Protein AF-A0A6P4ZPI1-F1 (afdb_monomer_lite)

Secondary structure (DSSP, 8-state):
--HHHHHHHHHHHHHHHHHHHHHHHHHHHHHHS-HHHHHHHHHHHHHHHHHHHHHHHHHHHHHHH-TTHHHHHHHHHHHHHHHHHHHS--S-SSPPPS-HHHHHHHHHHHHHHHHHHHHHHHHHHHHHHHHHHHHHHHT-

Radius of gyration: 26.59 Å; chains: 1; bounding box: 43×71×68 Å

Sequence (140 aa):
MELWRVSTGLTMVGKLGVSVSYAVFPVYSSEVFPTVVRNMGIGLASMIGRAGGILAPFVALLGEYWAPLPLLTFGILIFLDGVAILALPETLGVPLPNTLEDAENLKRVRDKNSENTERILSDELQKTEITQIYDRITVL

Foldseek 3Di:
DCVVVVVVVVVVVVVVVVVVCVVVVLVVVPVQDPPVCSVVVVVVVVVVVVVVVVCVVVLVVVCVVPVCRSVVVVVVVVVVVVVVVVVPPDPPDDPDPPDCVVVVVVVVCVVVVVVVVVVVVVVVVVVVVVVVVVVVVVVD

pLDDT: mean 71.5, std 13.18, range [40.16, 93.31]

Organism: Branchiostoma belcheri (NCBI:txid7741)

Structure (mmCIF, N/CA/C/O backbone):
data_AF-A0A6P4ZPI1-F1
#
_entry.id   AF-A0A6P4ZPI1-F1
#
loop_
_atom_site.group_PDB
_atom_site.id
_atom_site.type_symbol
_atom_site.label_atom_id
_atom_site.label_alt_id
_atom_site.label_comp_id
_atom_site.label_asym_id
_atom_site.label_entity_id
_atom_site.label_seq_id
_atom_site.pdbx_PDB_ins_code
_atom_site.Cartn_x
_atom_site.Cartn_y
_atom_site.Cartn_z
_atom_site.occupancy
_atom_site.B_iso_or_equiv
_atom_site.auth_seq_id
_atom_site.auth_comp_id
_atom_site.auth_asym_id
_atom_site.auth_atom_id
_atom_site.pdbx_PDB_model_num
ATOM 1 N N . MET A 1 1 ? 5.389 14.402 -34.339 1.00 59.56 1 MET A N 1
ATOM 2 C CA . MET A 1 1 ? 5.590 15.338 -33.213 1.00 59.56 1 MET A CA 1
ATOM 3 C C . MET A 1 1 ? 4.481 15.251 -32.143 1.00 59.56 1 MET A C 1
ATOM 5 O O . MET A 1 1 ? 4.546 15.999 -31.183 1.00 59.56 1 MET A O 1
ATOM 9 N N . GLU A 1 2 ? 3.544 14.283 -32.204 1.00 72.62 2 GLU A N 1
ATOM 10 C CA . GLU A 1 2 ? 2.378 14.218 -31.286 1.00 72.62 2 GLU A CA 1
ATOM 11 C C . GLU A 1 2 ? 2.467 13.172 -30.149 1.00 72.62 2 GLU A C 1
ATOM 13 O O . GLU A 1 2 ? 1.689 13.224 -29.201 1.00 72.62 2 GLU A O 1
ATOM 18 N N . LEU A 1 3 ? 3.422 12.234 -30.187 1.00 78.88 3 LEU A N 1
ATOM 19 C CA . LEU A 1 3 ? 3.493 11.120 -29.219 1.00 78.88 3 LEU A CA 1
ATOM 20 C C . LEU A 1 3 ? 3.860 11.564 -27.789 1.00 78.88 3 LEU A C 1
ATOM 22 O O . LEU A 1 3 ? 3.372 10.997 -26.813 1.00 78.88 3 LEU A O 1
ATOM 26 N N . TRP A 1 4 ? 4.672 12.615 -27.645 1.00 86.62 4 TRP A N 1
ATOM 27 C CA . TRP A 1 4 ? 5.103 13.111 -26.333 1.00 86.62 4 TRP A CA 1
ATOM 28 C C . TRP A 1 4 ? 3.950 13.747 -25.539 1.00 86.62 4 TRP A C 1
ATOM 30 O O . TRP A 1 4 ? 3.917 13.643 -24.313 1.00 86.62 4 TRP A O 1
ATOM 40 N N . ARG A 1 5 ? 2.965 14.342 -26.229 1.00 86.31 5 ARG A N 1
ATOM 41 C CA . ARG A 1 5 ? 1.778 14.954 -25.608 1.00 86.31 5 ARG A CA 1
ATOM 42 C C . ARG A 1 5 ? 0.876 13.886 -25.005 1.00 86.31 5 ARG A C 1
ATOM 44 O O . ARG A 1 5 ? 0.439 14.029 -23.868 1.00 86.31 5 ARG A O 1
ATOM 51 N N . VAL A 1 6 ? 0.667 12.788 -25.734 1.00 87.00 6 VAL A N 1
ATOM 52 C CA . VAL A 1 6 ? -0.118 11.637 -25.263 1.00 87.00 6 VAL A CA 1
ATOM 53 C C . VAL A 1 6 ? 0.569 10.964 -24.072 1.00 87.00 6 VAL A C 1
ATOM 55 O O . VAL A 1 6 ? -0.080 10.706 -23.061 1.00 87.00 6 VAL A O 1
ATOM 58 N N . SER A 1 7 ? 1.892 10.770 -24.133 1.00 86.81 7 SER A N 1
ATOM 59 C CA . SER A 1 7 ? 2.667 10.221 -23.008 1.00 8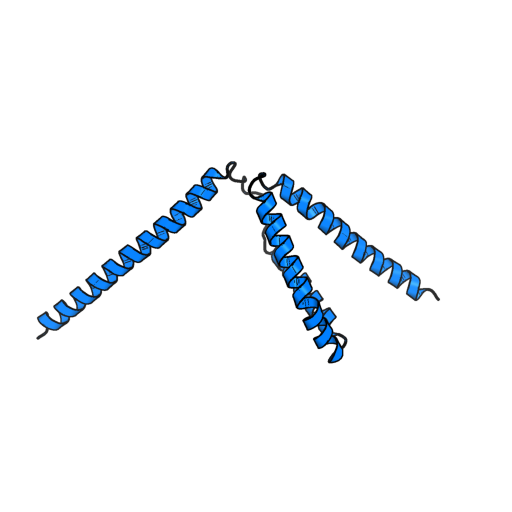6.81 7 SER A CA 1
ATOM 60 C C . SER A 1 7 ? 2.618 11.124 -21.769 1.00 86.81 7 SER A C 1
ATOM 62 O O . SER A 1 7 ? 2.470 10.647 -20.643 1.00 86.81 7 SER A O 1
ATOM 64 N N . THR A 1 8 ? 2.710 12.442 -21.953 1.00 88.50 8 THR A N 1
ATOM 65 C CA . THR A 1 8 ? 2.616 13.403 -20.842 1.00 88.50 8 THR A CA 1
ATOM 66 C C . THR A 1 8 ? 1.206 13.423 -20.247 1.00 88.50 8 THR A C 1
ATOM 68 O O . THR A 1 8 ? 1.048 13.448 -19.030 1.00 88.50 8 THR A O 1
ATOM 71 N N . GLY A 1 9 ? 0.174 13.334 -21.089 1.00 91.50 9 GLY A N 1
ATOM 72 C CA . GLY A 1 9 ? -1.212 13.220 -20.638 1.00 91.50 9 GLY A CA 1
ATOM 73 C C . GLY A 1 9 ? -1.438 11.976 -19.779 1.00 91.50 9 GLY A C 1
ATOM 74 O O . GLY A 1 9 ? -1.946 12.081 -18.664 1.00 91.50 9 GLY A O 1
ATOM 75 N N . LEU A 1 10 ? -0.986 10.811 -20.252 1.00 86.88 10 LEU A N 1
ATOM 76 C CA . LEU A 1 10 ? -1.145 9.541 -19.538 1.00 86.88 10 LEU A CA 1
ATOM 77 C C . LEU A 1 10 ? -0.425 9.541 -18.180 1.00 86.88 10 LEU A C 1
ATOM 79 O O . LEU A 1 10 ? -0.984 9.107 -17.173 1.00 86.88 10 LEU A O 1
ATOM 83 N N . THR A 1 11 ? 0.796 10.076 -18.130 1.00 89.69 11 THR A N 1
ATOM 84 C CA . THR A 1 11 ? 1.567 10.161 -16.877 1.00 89.69 11 THR A CA 1
ATOM 85 C C . THR A 1 11 ? 0.936 11.116 -15.864 1.00 89.69 11 THR A C 1
ATOM 87 O O . THR A 1 11 ? 0.929 10.818 -14.669 1.00 89.69 11 THR A O 1
ATOM 90 N N . MET A 1 12 ? 0.361 12.235 -16.314 1.00 93.12 12 MET A N 1
ATOM 91 C CA . MET A 1 12 ? -0.349 13.168 -15.435 1.00 93.12 12 MET A CA 1
ATOM 92 C C . MET A 1 12 ? -1.608 12.547 -14.838 1.00 93.12 12 MET A C 1
ATOM 94 O O . MET A 1 12 ? -1.809 12.650 -13.630 1.00 93.12 12 MET A O 1
ATOM 98 N N . VAL A 1 13 ? -2.412 11.849 -15.644 1.00 93.31 13 VAL A N 1
ATOM 99 C CA . VAL A 1 13 ? -3.616 11.158 -15.151 1.00 93.31 13 VAL A CA 1
ATOM 100 C C . VAL A 1 13 ? -3.251 10.124 -14.084 1.00 93.31 13 VAL A C 1
ATOM 102 O O . VAL A 1 13 ? -3.869 10.107 -13.020 1.00 93.31 13 VAL A O 1
ATOM 105 N N . GLY A 1 14 ? -2.198 9.331 -14.312 1.00 87.69 14 GLY A N 1
ATOM 106 C CA . GLY A 1 14 ? -1.712 8.368 -13.320 1.00 87.69 14 GLY A CA 1
ATOM 107 C C . GLY A 1 14 ? -1.283 9.031 -12.005 1.00 87.69 14 GLY A C 1
ATOM 108 O O . GLY A 1 14 ? -1.707 8.610 -10.929 1.00 87.69 14 GLY A O 1
ATOM 109 N N . LYS A 1 15 ? -0.499 10.115 -12.073 1.00 87.69 15 LYS A N 1
ATOM 110 C CA . LYS A 1 15 ? -0.060 10.855 -10.875 1.00 87.69 15 LYS A CA 1
ATOM 111 C C . LYS A 1 15 ? -1.224 11.486 -10.111 1.00 87.69 15 LYS A C 1
ATOM 113 O O . LYS A 1 15 ? -1.216 11.468 -8.882 1.00 87.69 15 LYS A O 1
ATOM 118 N N . LEU A 1 16 ? -2.210 12.036 -10.819 1.00 91.12 16 LEU A N 1
ATOM 119 C CA . LEU A 1 16 ? -3.397 12.627 -10.200 1.00 91.12 16 LEU A CA 1
ATOM 120 C C . LEU A 1 16 ? -4.232 11.569 -9.479 1.00 91.12 16 LEU A C 1
ATOM 122 O O . LEU A 1 16 ? -4.635 11.807 -8.345 1.00 91.12 16 LEU A O 1
ATOM 126 N N . GLY A 1 17 ? -4.424 10.392 -10.083 1.00 89.25 17 GLY A N 1
ATOM 127 C CA . GLY A 1 17 ? -5.130 9.280 -9.443 1.00 89.25 17 GLY A CA 1
ATOM 128 C C . GLY A 1 17 ? -4.489 8.879 -8.114 1.00 89.25 17 GLY A C 1
ATOM 129 O O . GLY A 1 17 ? -5.155 8.895 -7.082 1.00 89.25 17 GLY A O 1
ATOM 130 N N . VAL A 1 18 ? -3.174 8.634 -8.114 1.00 84.31 18 VAL A N 1
ATOM 131 C CA . VAL A 1 18 ? -2.428 8.292 -6.888 1.00 84.31 18 VAL A CA 1
ATOM 132 C C . VAL A 1 18 ? -2.526 9.410 -5.842 1.00 84.31 18 VAL A C 1
ATOM 134 O O . VAL A 1 18 ? -2.714 9.134 -4.659 1.00 84.31 18 VAL A O 1
ATOM 137 N N . SER A 1 19 ? -2.450 10.677 -6.266 1.00 88.62 19 SER A N 1
ATOM 138 C CA . SER A 1 19 ? -2.578 11.826 -5.363 1.00 88.62 19 SER A CA 1
ATOM 139 C C . SER A 1 19 ? -3.954 11.905 -4.701 1.00 88.62 19 SER A C 1
ATOM 141 O O . SER A 1 19 ? -4.035 12.197 -3.509 1.00 88.62 19 SER A O 1
ATOM 143 N N . VAL A 1 20 ? -5.029 11.666 -5.456 1.00 89.56 20 VAL A N 1
ATOM 144 C CA . VAL A 1 20 ? -6.399 11.678 -4.925 1.00 89.56 20 VAL A CA 1
ATOM 145 C C . VAL A 1 20 ? -6.592 10.520 -3.952 1.00 89.56 20 VAL A C 1
ATOM 147 O O . VAL A 1 20 ? -7.066 10.744 -2.841 1.00 89.56 20 VAL A O 1
ATOM 150 N N . SER A 1 21 ? -6.154 9.310 -4.307 1.00 84.06 21 SER A N 1
ATOM 151 C CA . SER A 1 21 ? -6.213 8.151 -3.409 1.00 84.06 21 SER A CA 1
ATOM 152 C C . SER A 1 21 ? -5.476 8.408 -2.091 1.00 84.06 21 SER A C 1
ATOM 154 O O . SER A 1 21 ? -6.027 8.148 -1.022 1.00 84.06 21 SER A O 1
ATOM 156 N N . TYR A 1 22 ? -4.272 8.990 -2.145 1.00 78.19 22 TYR A N 1
ATOM 157 C CA . TYR A 1 22 ? -3.500 9.327 -0.945 1.00 78.19 22 TYR A CA 1
ATOM 158 C C . TYR A 1 22 ? -4.164 10.416 -0.089 1.00 78.19 22 TYR A C 1
ATOM 160 O O . TYR A 1 22 ? -4.035 10.398 1.132 1.00 78.19 22 TYR A O 1
ATOM 168 N N . ALA A 1 23 ? -4.899 11.349 -0.701 1.00 83.38 23 ALA A N 1
ATOM 169 C CA . ALA A 1 23 ? -5.642 12.378 0.022 1.00 83.38 23 ALA A CA 1
ATOM 170 C C . ALA A 1 23 ? -6.923 11.833 0.683 1.00 83.38 23 ALA A C 1
ATOM 172 O O . ALA A 1 23 ? -7.255 12.239 1.796 1.00 83.38 23 ALA A O 1
ATOM 173 N N . VAL A 1 24 ? -7.629 10.907 0.025 1.00 80.50 24 VAL A N 1
ATOM 174 C CA . VAL A 1 24 ? -8.899 10.339 0.514 1.00 80.50 24 VAL A CA 1
ATOM 175 C C . VAL A 1 24 ? -8.674 9.275 1.589 1.00 80.50 24 VAL A C 1
ATOM 177 O O . VAL A 1 24 ? -9.423 9.236 2.561 1.00 80.50 24 VAL A O 1
ATOM 180 N N . PHE A 1 25 ? -7.626 8.454 1.478 1.00 75.44 25 PHE A N 1
ATOM 181 C CA . PHE A 1 25 ? -7.302 7.398 2.447 1.00 75.44 25 PHE A CA 1
ATOM 182 C C . PHE A 1 25 ? -7.317 7.853 3.926 1.00 75.44 25 PHE A C 1
ATOM 184 O O . PHE A 1 25 ? -8.020 7.237 4.730 1.00 75.44 25 PHE A O 1
ATOM 191 N N . PRO A 1 26 ? -6.613 8.929 4.334 1.00 68.69 26 PRO A N 1
ATOM 192 C CA . PRO A 1 26 ? -6.620 9.382 5.724 1.00 68.69 26 PRO A CA 1
ATOM 193 C C . PRO A 1 26 ? -7.954 10.007 6.158 1.00 68.69 26 PRO A C 1
ATOM 195 O O . PRO A 1 26 ? -8.245 10.009 7.354 1.00 68.69 26 PRO A O 1
ATOM 198 N N . VAL A 1 27 ? -8.753 10.530 5.221 1.00 76.56 27 VAL A N 1
ATOM 199 C CA . VAL A 1 27 ? -10.096 11.072 5.491 1.00 76.56 27 VAL A CA 1
ATOM 200 C C . VAL A 1 27 ? -11.066 9.925 5.746 1.00 76.56 27 VAL A C 1
ATOM 202 O O . VAL A 1 27 ? -11.679 9.879 6.809 1.00 76.56 27 VAL A O 1
ATOM 205 N N . TYR A 1 28 ? -11.084 8.931 4.859 1.00 70.62 28 TYR A N 1
ATOM 206 C CA . TYR A 1 28 ? -11.852 7.700 5.028 1.00 70.62 28 TYR A CA 1
ATOM 207 C C . TYR A 1 28 ? -11.474 6.977 6.328 1.00 70.62 28 TYR A C 1
ATOM 209 O O . TYR A 1 28 ? -12.327 6.631 7.142 1.00 70.62 28 TYR A O 1
ATOM 217 N N . SER A 1 29 ? -10.172 6.860 6.606 1.00 68.44 29 SER A N 1
ATOM 218 C CA . SER A 1 29 ? -9.689 6.320 7.876 1.00 68.44 29 SER A CA 1
ATOM 219 C C . SER A 1 29 ? -10.114 7.163 9.085 1.00 68.44 29 SER A C 1
ATOM 221 O O . SER A 1 29 ? -10.173 6.635 10.187 1.00 68.44 29 SER A O 1
ATOM 223 N N . SER A 1 30 ? -10.377 8.460 8.939 1.00 66.50 30 SER A N 1
ATOM 224 C CA . SER A 1 30 ? -10.833 9.296 10.057 1.00 66.50 30 SER A CA 1
ATOM 225 C C . SER A 1 30 ? -12.341 9.253 10.289 1.00 66.50 30 SER A C 1
ATOM 227 O O . SER A 1 30 ? -12.783 9.582 11.385 1.00 66.50 30 SER A O 1
ATOM 229 N N . GLU A 1 31 ? -13.108 8.840 9.283 1.00 67.88 31 GLU A N 1
ATOM 230 C CA . GLU A 1 31 ? -14.564 8.686 9.359 1.00 67.88 31 GLU A CA 1
ATOM 231 C C . GLU A 1 31 ? -14.956 7.306 9.890 1.00 67.88 31 GLU A C 1
ATOM 233 O O . GLU A 1 31 ? -15.930 7.172 10.626 1.00 67.88 31 GLU A O 1
ATOM 238 N N . VAL A 1 32 ? -14.163 6.286 9.554 1.00 65.00 32 VAL A N 1
ATOM 239 C CA . VAL A 1 32 ? -14.414 4.899 9.957 1.00 65.00 32 VAL A CA 1
ATOM 240 C C . VAL A 1 32 ? -13.803 4.580 11.327 1.00 65.00 32 VAL A C 1
ATOM 242 O O . VAL A 1 32 ? -14.339 3.750 12.050 1.00 65.00 32 VAL A O 1
ATOM 245 N N . PHE A 1 33 ? -12.710 5.231 11.744 1.00 56.34 33 PHE A N 1
ATOM 246 C CA . PHE A 1 33 ? -12.004 4.864 12.979 1.00 56.34 33 PHE A CA 1
ATOM 247 C C . PHE A 1 33 ? -12.097 5.938 14.086 1.00 56.34 33 PHE A C 1
ATOM 249 O O . PHE A 1 33 ? -11.798 7.107 13.828 1.00 56.34 33 PHE A O 1
ATOM 256 N N . PRO A 1 34 ? -12.417 5.574 15.351 1.00 53.94 34 PRO A N 1
ATOM 257 C CA . PRO A 1 34 ? -12.398 6.512 16.476 1.00 53.94 34 PRO A CA 1
ATOM 258 C C . PRO A 1 34 ? -10.976 7.032 16.763 1.00 53.94 34 PRO A C 1
ATOM 260 O O . PRO A 1 34 ? -9.972 6.381 16.463 1.00 53.94 34 PRO A O 1
ATOM 263 N N . THR A 1 35 ? -10.869 8.208 17.387 1.00 59.56 35 THR A N 1
ATOM 264 C CA . THR A 1 35 ? -9.632 9.004 17.570 1.00 59.56 35 THR A CA 1
ATOM 265 C C . THR A 1 35 ? -8.421 8.243 18.130 1.00 59.56 35 THR A C 1
ATOM 267 O O . THR A 1 35 ? -7.287 8.635 17.864 1.00 59.56 35 THR A O 1
ATOM 270 N N . VAL A 1 36 ? -8.631 7.144 18.860 1.00 53.84 36 VAL A N 1
ATOM 271 C CA . VAL A 1 36 ? -7.572 6.355 19.514 1.00 53.84 36 VAL A CA 1
ATOM 272 C C . VAL A 1 36 ? -6.814 5.441 18.538 1.00 53.84 36 VAL A C 1
ATOM 274 O O . VAL A 1 36 ? -5.601 5.280 18.657 1.00 53.84 36 VAL A O 1
ATOM 277 N N . VAL A 1 37 ? -7.487 4.886 17.527 1.00 57.78 37 VAL A N 1
ATOM 278 C CA . VAL A 1 37 ? -6.868 3.990 16.524 1.00 57.78 37 VAL A CA 1
ATOM 279 C C . VAL A 1 37 ? -6.372 4.740 15.284 1.00 57.78 37 VAL A C 1
ATOM 281 O O . VAL A 1 37 ? -5.477 4.253 14.592 1.00 57.78 37 VAL A O 1
ATOM 284 N N . ARG A 1 38 ? -6.853 5.970 15.049 1.00 65.38 38 ARG A N 1
ATOM 285 C CA . ARG A 1 38 ? -6.403 6.838 13.945 1.00 65.38 38 ARG A CA 1
ATOM 286 C C . ARG A 1 38 ? -4.892 7.094 13.971 1.00 65.38 38 ARG A C 1
ATOM 288 O O . ARG A 1 38 ? -4.220 6.941 12.953 1.00 65.38 38 ARG A O 1
ATOM 295 N N . ASN A 1 39 ? -4.344 7.450 15.135 1.00 65.44 39 ASN A N 1
ATOM 296 C CA . ASN A 1 39 ? -2.911 7.731 15.275 1.00 65.44 39 ASN A CA 1
ATOM 297 C C . ASN A 1 39 ? -2.052 6.477 15.056 1.00 65.44 39 ASN A C 1
ATOM 299 O O . ASN A 1 39 ? -0.960 6.568 14.497 1.00 65.44 39 ASN A O 1
ATOM 303 N N . MET A 1 40 ? -2.558 5.303 15.445 1.00 69.94 40 MET A N 1
ATOM 304 C CA . MET A 1 40 ? -1.874 4.029 15.231 1.00 69.94 40 MET A CA 1
ATOM 305 C C . MET A 1 40 ? -1.890 3.620 13.751 1.00 69.94 40 MET A C 1
ATOM 307 O O . MET A 1 40 ? -0.853 3.219 13.229 1.00 69.94 40 MET A O 1
ATOM 311 N N . GLY A 1 41 ? -3.018 3.797 13.052 1.00 68.44 41 GLY A N 1
ATOM 312 C CA . GLY A 1 41 ? -3.128 3.537 11.612 1.00 68.44 41 GLY A CA 1
ATOM 313 C C . GLY A 1 41 ? -2.204 4.427 10.773 1.00 68.44 41 GLY A C 1
ATOM 314 O O . GLY A 1 41 ? -1.451 3.929 9.937 1.00 68.44 41 GLY A O 1
ATOM 315 N N . ILE A 1 42 ? -2.175 5.735 11.055 1.00 72.50 42 ILE A N 1
ATOM 316 C CA . ILE A 1 42 ? -1.261 6.680 10.385 1.00 72.50 42 ILE A CA 1
ATOM 317 C C . ILE A 1 42 ? 0.208 6.371 10.732 1.00 72.50 42 ILE A C 1
ATOM 319 O O . ILE A 1 42 ? 1.086 6.456 9.866 1.00 72.50 42 ILE A O 1
ATOM 323 N N . GLY A 1 43 ? 0.489 5.975 11.977 1.00 73.88 43 GLY A N 1
ATOM 324 C CA . GLY A 1 43 ? 1.823 5.553 12.408 1.00 73.88 43 GLY A CA 1
ATOM 325 C C . GLY A 1 43 ? 2.315 4.305 11.670 1.00 73.88 43 GLY A C 1
ATOM 326 O O . GLY A 1 43 ? 3.441 4.290 11.171 1.00 73.88 43 GLY A O 1
ATOM 327 N N . LEU A 1 44 ? 1.459 3.291 11.525 1.00 71.56 44 LEU A N 1
ATOM 328 C CA . LEU A 1 44 ? 1.774 2.066 10.789 1.00 71.56 44 LEU A CA 1
ATOM 329 C C . LEU A 1 44 ? 1.989 2.344 9.296 1.00 71.56 44 LEU A C 1
ATOM 331 O O . LEU A 1 44 ? 2.995 1.910 8.737 1.00 71.56 44 LEU A O 1
ATOM 335 N N . ALA A 1 45 ? 1.112 3.135 8.671 1.00 72.19 45 ALA A N 1
ATOM 336 C CA . ALA A 1 45 ? 1.278 3.567 7.283 1.00 72.19 45 ALA A CA 1
ATOM 337 C C . ALA A 1 45 ? 2.617 4.296 7.072 1.00 72.19 45 ALA A C 1
ATOM 339 O O . ALA A 1 45 ? 3.317 4.059 6.088 1.00 72.19 45 ALA A O 1
ATOM 340 N N . SER A 1 46 ? 3.029 5.121 8.039 1.00 77.38 46 SER A N 1
ATOM 341 C CA . SER A 1 46 ? 4.324 5.809 8.004 1.00 77.38 46 SER A CA 1
ATOM 342 C C . SER A 1 46 ? 5.508 4.844 8.107 1.00 77.38 46 SER A C 1
ATOM 344 O O . SER A 1 46 ? 6.511 5.027 7.416 1.00 77.38 46 SER A O 1
ATOM 346 N N . MET A 1 47 ? 5.418 3.807 8.946 1.00 79.38 47 MET A N 1
ATOM 347 C CA . MET A 1 47 ? 6.460 2.778 9.039 1.00 79.38 47 MET A CA 1
ATOM 348 C C . MET A 1 47 ? 6.569 1.962 7.749 1.00 79.38 47 MET A C 1
ATOM 350 O O . MET A 1 47 ? 7.681 1.727 7.277 1.00 79.38 47 MET A O 1
ATOM 354 N N . ILE A 1 48 ? 5.437 1.608 7.137 1.00 78.75 48 ILE A N 1
ATOM 355 C CA . ILE A 1 48 ? 5.397 0.914 5.843 1.00 78.75 48 ILE A CA 1
ATOM 356 C C . ILE A 1 48 ? 5.986 1.804 4.741 1.00 78.75 48 ILE A C 1
ATOM 358 O O . ILE A 1 48 ? 6.821 1.345 3.965 1.00 78.75 48 ILE A O 1
ATOM 362 N N . GLY A 1 49 ? 5.646 3.097 4.714 1.00 78.00 49 GLY A N 1
ATOM 363 C CA . GLY A 1 49 ? 6.236 4.057 3.776 1.00 78.00 49 GLY A CA 1
ATOM 364 C C . GLY A 1 49 ? 7.757 4.176 3.925 1.00 78.00 49 GLY A C 1
ATOM 365 O O . GLY A 1 49 ? 8.481 4.204 2.930 1.00 78.00 49 GLY A O 1
ATOM 366 N N . ARG A 1 50 ? 8.270 4.164 5.164 1.00 80.44 50 ARG A N 1
ATOM 367 C CA . ARG A 1 50 ? 9.719 4.128 5.433 1.00 80.44 50 ARG A CA 1
ATOM 368 C C . ARG A 1 50 ? 10.359 2.822 4.973 1.00 80.44 50 ARG A C 1
ATOM 370 O O . ARG A 1 50 ? 11.425 2.870 4.368 1.00 80.44 50 ARG A O 1
ATOM 377 N N . ALA A 1 51 ? 9.715 1.681 5.212 1.00 77.94 51 ALA A N 1
ATOM 378 C CA . ALA A 1 51 ? 10.184 0.392 4.710 1.00 77.94 51 ALA A CA 1
ATOM 379 C C . ALA A 1 51 ? 10.245 0.382 3.172 1.00 77.94 51 ALA A C 1
ATOM 381 O O . ALA A 1 51 ? 11.250 -0.039 2.605 1.00 77.94 51 ALA A O 1
ATOM 382 N N . GLY A 1 52 ? 9.238 0.946 2.498 1.00 82.44 52 GLY A N 1
ATOM 383 C CA . GLY A 1 52 ? 9.245 1.140 1.046 1.00 82.44 52 GLY A CA 1
ATOM 384 C C . GLY A 1 52 ? 10.406 2.017 0.567 1.00 82.44 52 GLY A C 1
ATOM 385 O O . GLY A 1 52 ? 11.082 1.672 -0.399 1.00 82.44 52 GLY A O 1
ATOM 386 N N . GLY A 1 53 ? 10.705 3.106 1.283 1.00 84.19 53 GLY A N 1
ATOM 387 C CA . GLY A 1 53 ? 11.868 3.954 1.004 1.00 84.19 53 GLY A CA 1
ATOM 388 C C . GLY A 1 53 ? 13.213 3.236 1.179 1.00 84.19 53 GLY A C 1
ATOM 389 O O . GLY A 1 53 ? 14.120 3.450 0.380 1.00 84.19 53 GLY A O 1
ATOM 390 N N . ILE A 1 54 ? 13.336 2.351 2.175 1.00 86.81 54 ILE A N 1
ATOM 391 C CA . ILE A 1 54 ? 14.533 1.513 2.377 1.00 86.81 54 ILE A CA 1
ATOM 392 C C . ILE A 1 54 ? 14.668 0.476 1.257 1.00 86.81 54 ILE A C 1
ATOM 394 O O . ILE A 1 54 ? 15.781 0.213 0.813 1.00 86.81 54 ILE A O 1
ATOM 398 N N . LEU A 1 55 ? 13.555 -0.087 0.777 1.00 81.94 55 LEU A N 1
ATOM 399 C CA . LEU A 1 55 ? 13.531 -1.055 -0.324 1.00 81.94 55 LEU A CA 1
ATOM 400 C C . LEU A 1 55 ? 13.787 -0.412 -1.699 1.00 81.94 55 LEU A C 1
ATOM 402 O O . LEU A 1 55 ? 14.266 -1.091 -2.606 1.00 81.94 55 LEU A O 1
ATOM 406 N N . ALA A 1 56 ? 13.529 0.888 -1.863 1.00 82.56 56 ALA A N 1
ATOM 407 C CA . ALA A 1 56 ? 13.708 1.609 -3.125 1.00 82.56 56 ALA A CA 1
ATOM 408 C C . ALA A 1 56 ? 15.112 1.462 -3.763 1.00 82.56 56 ALA A C 1
ATOM 410 O O . ALA A 1 56 ? 15.173 1.096 -4.939 1.00 82.56 56 ALA A O 1
ATOM 411 N N . PRO A 1 57 ? 16.241 1.682 -3.053 1.00 82.81 57 PRO A N 1
ATOM 412 C CA . PRO A 1 57 ? 17.573 1.485 -3.629 1.00 82.81 57 PRO A CA 1
ATOM 413 C C . PRO A 1 57 ? 17.871 0.022 -3.983 1.00 82.81 57 PRO A C 1
ATOM 415 O O . PRO A 1 57 ? 18.579 -0.221 -4.955 1.00 82.81 57 PRO A O 1
ATOM 418 N N . PHE A 1 58 ? 17.305 -0.956 -3.263 1.00 81.69 58 PHE A N 1
ATOM 419 C CA . PHE A 1 58 ? 17.468 -2.376 -3.606 1.00 81.69 58 PHE A CA 1
ATOM 420 C C . PHE A 1 58 ? 16.789 -2.706 -4.936 1.00 81.69 58 PHE A C 1
ATOM 422 O O . PHE A 1 58 ? 17.378 -3.369 -5.787 1.00 81.69 58 PHE A O 1
ATOM 429 N N . VAL A 1 59 ? 15.573 -2.201 -5.146 1.00 81.38 59 VAL A N 1
ATOM 430 C CA . VAL A 1 59 ? 14.847 -2.387 -6.409 1.00 81.38 59 VAL A CA 1
ATOM 431 C C . VAL A 1 59 ? 15.540 -1.642 -7.557 1.00 81.38 59 VAL A C 1
ATOM 433 O O . VAL A 1 59 ? 15.630 -2.170 -8.663 1.00 81.38 59 VAL A O 1
ATOM 436 N N . ALA A 1 60 ? 16.082 -0.447 -7.300 1.00 81.38 60 ALA A N 1
ATOM 437 C CA . ALA A 1 60 ? 16.850 0.310 -8.289 1.00 81.38 60 ALA A CA 1
ATOM 438 C C . ALA A 1 60 ? 18.135 -0.422 -8.716 1.00 81.38 60 ALA A C 1
ATOM 440 O O . ALA A 1 60 ? 18.427 -0.483 -9.909 1.00 81.38 60 ALA A O 1
ATOM 441 N N . LEU A 1 61 ? 18.848 -1.043 -7.770 1.00 81.19 61 LEU A N 1
ATOM 442 C CA . LEU A 1 61 ? 20.049 -1.838 -8.043 1.00 81.19 61 LEU A CA 1
ATOM 443 C C . LEU A 1 61 ? 19.741 -3.072 -8.909 1.00 81.19 61 LEU A C 1
ATOM 445 O O . LEU A 1 61 ? 20.505 -3.413 -9.807 1.00 81.19 61 LEU A O 1
ATOM 449 N N . LEU A 1 62 ? 18.585 -3.713 -8.704 1.00 75.06 62 LEU A N 1
ATOM 450 C CA . LEU A 1 62 ? 18.112 -4.803 -9.571 1.00 75.06 62 LEU A CA 1
ATOM 451 C C . LEU A 1 62 ? 17.808 -4.328 -11.006 1.00 75.06 62 LEU A C 1
ATOM 453 O O . LEU A 1 62 ? 17.917 -5.109 -11.954 1.00 75.06 62 LEU A O 1
ATOM 457 N N . GLY A 1 63 ? 17.454 -3.051 -11.175 1.00 78.50 63 GLY A N 1
ATOM 458 C CA . GLY A 1 63 ? 17.200 -2.425 -12.473 1.00 78.50 63 GLY A CA 1
ATOM 459 C C . GLY A 1 63 ? 18.443 -2.199 -13.330 1.00 78.50 63 GLY A C 1
ATOM 460 O O . GLY A 1 63 ? 18.325 -2.196 -14.554 1.00 78.50 63 GLY A O 1
ATOM 461 N N . GLU A 1 64 ? 19.625 -2.063 -12.720 1.00 78.56 64 GLU A N 1
ATOM 462 C CA . GLU A 1 64 ? 20.893 -1.971 -13.464 1.00 78.56 64 GLU A CA 1
ATOM 463 C C . GLU A 1 64 ? 21.239 -3.280 -14.179 1.00 78.56 64 GLU A C 1
ATOM 465 O O . GLU A 1 64 ? 21.869 -3.256 -15.235 1.00 78.56 64 GLU A O 1
ATOM 470 N N . TYR A 1 65 ? 20.798 -4.421 -13.641 1.00 75.69 65 TYR A N 1
ATOM 471 C CA . TYR A 1 65 ? 20.989 -5.712 -14.294 1.00 75.69 65 TYR A CA 1
ATOM 472 C C . TYR A 1 65 ? 19.972 -5.914 -15.427 1.00 75.69 65 TYR A C 1
ATOM 474 O O . TYR A 1 65 ? 20.348 -6.296 -16.535 1.00 75.69 65 TYR A O 1
ATOM 482 N N . TRP A 1 66 ? 18.688 -5.634 -15.166 1.00 75.25 66 TRP A N 1
ATOM 483 C CA . TRP A 1 66 ? 17.585 -5.794 -16.121 1.00 75.25 66 TRP A CA 1
ATOM 484 C C . TRP A 1 66 ? 16.595 -4.620 -16.036 1.00 75.25 66 TRP A C 1
ATOM 486 O O . TRP A 1 66 ? 15.828 -4.494 -15.081 1.00 75.25 66 TRP A O 1
ATOM 496 N N . ALA A 1 67 ? 16.522 -3.816 -17.101 1.00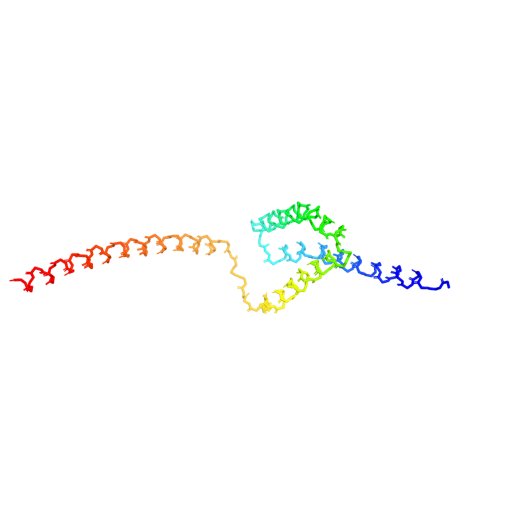 75.06 67 ALA A N 1
ATOM 497 C CA . ALA A 1 67 ? 15.672 -2.623 -17.179 1.00 75.06 67 ALA A CA 1
ATOM 498 C C . ALA A 1 67 ? 14.163 -2.820 -16.861 1.00 75.06 67 ALA A C 1
ATOM 500 O O . ALA A 1 67 ? 13.583 -1.927 -16.242 1.00 75.06 67 ALA A O 1
ATOM 501 N N . PRO A 1 68 ? 13.484 -3.931 -17.234 1.00 78.81 68 PRO A N 1
ATOM 502 C CA . PRO A 1 68 ? 12.051 -4.092 -16.945 1.00 78.81 68 PRO A CA 1
ATOM 503 C C . PRO A 1 68 ? 11.749 -4.641 -15.539 1.00 78.81 68 PRO A C 1
ATOM 505 O O . PRO A 1 68 ? 10.589 -4.667 -15.125 1.00 78.81 68 PRO A O 1
ATOM 508 N N . LEU A 1 69 ? 12.763 -5.091 -14.800 1.00 81.00 69 LEU A N 1
ATOM 509 C CA . LEU A 1 69 ? 12.605 -5.808 -13.531 1.00 81.00 69 LEU A CA 1
ATOM 510 C C . LEU A 1 69 ? 11.998 -4.934 -12.411 1.00 81.00 69 LEU A C 1
ATOM 512 O O . LEU A 1 69 ? 11.043 -5.381 -11.770 1.00 81.00 69 LEU A O 1
ATOM 516 N N . PRO A 1 70 ? 12.427 -3.667 -12.225 1.00 83.38 70 PRO A N 1
ATOM 517 C CA . PRO A 1 70 ? 11.811 -2.757 -11.259 1.00 83.38 70 PRO A CA 1
ATOM 518 C C . PRO A 1 70 ? 10.329 -2.519 -11.547 1.00 83.38 70 PRO A C 1
ATOM 520 O O . PRO A 1 70 ? 9.496 -2.575 -10.644 1.00 83.38 70 PRO A O 1
ATOM 523 N N . LEU A 1 71 ? 9.980 -2.312 -12.820 1.00 83.00 71 LEU A N 1
ATOM 524 C CA . LEU A 1 71 ? 8.604 -2.039 -13.229 1.00 83.00 71 LEU A CA 1
ATOM 525 C C . LEU A 1 71 ? 7.688 -3.226 -12.915 1.00 83.00 71 LEU A C 1
ATOM 527 O O . LEU A 1 71 ? 6.578 -3.040 -12.420 1.00 83.00 71 LEU A O 1
ATOM 531 N N . LEU A 1 72 ? 8.179 -4.444 -13.147 1.00 86.12 72 LEU A N 1
ATOM 532 C CA . LEU A 1 72 ? 7.449 -5.669 -12.850 1.00 86.12 72 LEU A CA 1
ATOM 533 C C . LEU A 1 72 ? 7.269 -5.869 -11.337 1.00 86.12 72 LEU A C 1
ATOM 535 O O . LEU A 1 72 ? 6.183 -6.246 -10.905 1.00 86.12 72 LEU A O 1
ATOM 539 N N . THR A 1 73 ? 8.279 -5.546 -10.519 1.00 84.50 73 THR A N 1
ATOM 540 C CA . THR A 1 73 ? 8.156 -5.646 -9.052 1.00 84.50 73 THR A CA 1
ATOM 541 C C . THR A 1 73 ? 7.105 -4.699 -8.478 1.00 84.50 73 THR A C 1
ATOM 543 O O . THR A 1 73 ? 6.254 -5.140 -7.707 1.00 84.50 73 THR A O 1
ATOM 546 N N . PHE A 1 74 ? 7.096 -3.429 -8.898 1.00 83.00 74 PHE A N 1
ATOM 547 C CA . PHE A 1 74 ? 6.075 -2.473 -8.465 1.00 83.00 74 PHE A CA 1
ATOM 548 C C . PHE A 1 74 ? 4.696 -2.826 -9.026 1.00 83.00 74 PHE A C 1
ATOM 550 O O . PHE A 1 74 ? 3.702 -2.713 -8.314 1.00 83.00 74 PHE A O 1
ATOM 557 N N . GLY A 1 75 ? 4.633 -3.308 -10.271 1.00 86.19 75 GLY A N 1
ATOM 558 C CA . GLY A 1 75 ? 3.392 -3.765 -10.891 1.00 86.19 75 GLY A CA 1
ATOM 559 C C . GLY A 1 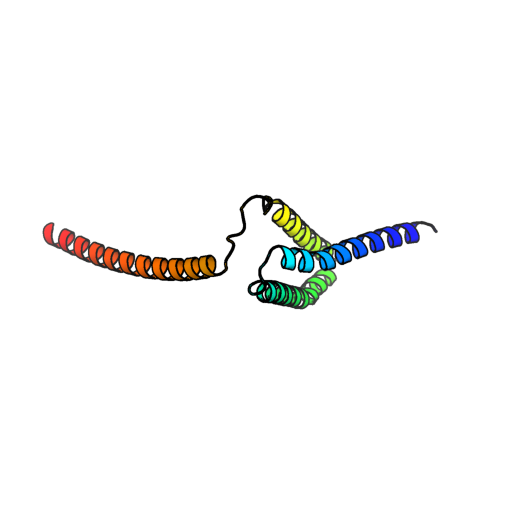75 ? 2.750 -4.932 -10.141 1.00 86.19 75 GLY A C 1
ATOM 560 O O . GLY A 1 75 ? 1.559 -4.876 -9.851 1.00 86.19 75 GLY A O 1
ATOM 561 N N . ILE A 1 76 ? 3.529 -5.953 -9.766 1.00 88.94 76 ILE A N 1
ATOM 562 C CA . ILE A 1 76 ? 3.028 -7.089 -8.977 1.00 88.94 76 ILE A CA 1
ATOM 563 C C . ILE A 1 76 ? 2.611 -6.636 -7.577 1.00 88.94 76 ILE A C 1
ATOM 565 O O . ILE A 1 76 ? 1.572 -7.075 -7.099 1.00 88.94 76 ILE A O 1
ATOM 569 N N . LEU A 1 77 ? 3.371 -5.742 -6.933 1.00 84.94 77 LEU A N 1
ATOM 570 C CA . LEU A 1 77 ? 3.008 -5.209 -5.616 1.00 84.94 77 LEU A CA 1
ATOM 571 C C . LEU A 1 77 ? 1.654 -4.492 -5.643 1.00 84.94 77 LEU A C 1
ATOM 573 O O . LEU A 1 77 ? 0.809 -4.763 -4.799 1.00 84.94 77 LEU A O 1
ATOM 577 N N . ILE A 1 78 ? 1.436 -3.619 -6.631 1.00 85.19 78 ILE A N 1
ATOM 578 C CA . ILE A 1 78 ? 0.173 -2.882 -6.791 1.00 85.19 78 ILE A CA 1
ATOM 579 C C . ILE A 1 78 ? -0.958 -3.825 -7.205 1.00 85.19 78 ILE A C 1
ATOM 581 O O . ILE A 1 78 ? -2.095 -3.654 -6.781 1.00 85.19 78 ILE A O 1
ATOM 585 N N . PHE A 1 79 ? -0.665 -4.839 -8.019 1.00 87.81 79 PHE A N 1
ATOM 586 C CA . PHE A 1 79 ? -1.656 -5.843 -8.382 1.00 87.81 79 PHE A CA 1
ATOM 587 C C . PHE A 1 79 ? -2.092 -6.663 -7.164 1.00 87.81 79 PHE A C 1
ATOM 589 O O . PHE A 1 79 ? -3.285 -6.849 -6.958 1.00 87.81 79 PHE A O 1
ATOM 596 N N . LEU A 1 80 ? -1.147 -7.105 -6.329 1.00 85.69 80 LEU A N 1
ATOM 597 C CA . LEU A 1 80 ? -1.443 -7.790 -5.072 1.00 85.69 80 LEU A CA 1
ATOM 598 C C . LEU A 1 80 ? -2.190 -6.885 -4.095 1.00 85.69 80 LEU A C 1
ATOM 600 O O . LEU A 1 80 ? -3.109 -7.368 -3.451 1.00 85.69 80 LEU A O 1
ATOM 604 N N . ASP A 1 81 ? -1.842 -5.602 -4.012 1.00 82.69 81 ASP A N 1
ATOM 605 C CA . ASP A 1 81 ? -2.566 -4.609 -3.211 1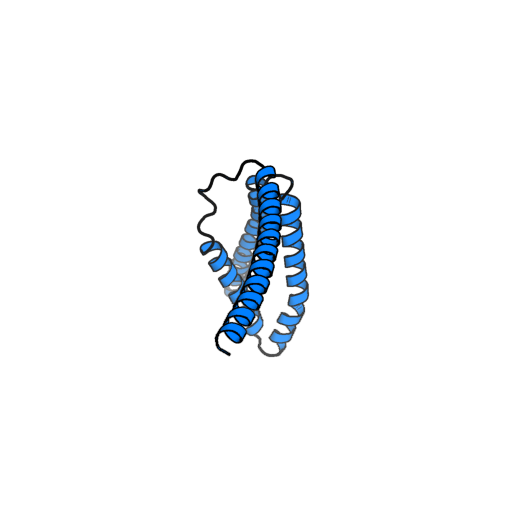.00 82.69 81 ASP A CA 1
ATOM 606 C C . ASP A 1 81 ? -4.012 -4.447 -3.697 1.00 82.69 81 ASP A C 1
ATOM 608 O O . ASP A 1 81 ? -4.944 -4.618 -2.922 1.00 82.69 81 ASP A O 1
ATOM 612 N N . GLY A 1 82 ? -4.228 -4.250 -4.999 1.00 83.25 82 GLY A N 1
ATOM 613 C CA . GLY A 1 82 ? -5.566 -4.166 -5.586 1.00 83.25 82 GLY A CA 1
ATOM 614 C C . GLY A 1 82 ? -6.378 -5.453 -5.416 1.00 83.25 82 GLY A C 1
ATOM 615 O O . GLY A 1 82 ? -7.564 -5.396 -5.098 1.00 83.25 82 GLY A O 1
ATOM 616 N N . VAL A 1 83 ? -5.744 -6.620 -5.569 1.00 85.19 83 VAL A N 1
ATOM 617 C CA . VAL A 1 83 ? -6.375 -7.921 -5.302 1.00 85.19 83 VAL A CA 1
ATOM 618 C C . VAL A 1 83 ? -6.658 -8.090 -3.815 1.00 85.19 83 VAL A C 1
ATOM 620 O O . VAL A 1 83 ? -7.706 -8.618 -3.485 1.00 85.19 83 VAL A O 1
ATOM 623 N N . ALA A 1 84 ? -5.787 -7.631 -2.919 1.00 75.56 84 ALA A N 1
ATOM 624 C CA . ALA A 1 84 ? -6.008 -7.673 -1.477 1.00 75.56 84 ALA A CA 1
ATOM 625 C C . ALA A 1 84 ? -7.133 -6.724 -1.050 1.00 75.56 84 ALA A C 1
ATOM 627 O O . ALA A 1 84 ? -7.935 -7.096 -0.205 1.00 75.56 84 ALA A O 1
ATOM 628 N N . ILE A 1 85 ? -7.241 -5.545 -1.667 1.00 74.19 85 ILE A N 1
ATOM 629 C CA . ILE A 1 85 ? -8.359 -4.611 -1.489 1.00 74.19 85 ILE A CA 1
ATOM 630 C C . ILE A 1 85 ? -9.661 -5.241 -1.992 1.00 74.19 85 ILE A C 1
ATOM 632 O O . ILE A 1 85 ? -10.688 -5.103 -1.342 1.00 74.19 85 ILE A O 1
ATOM 636 N N . LEU A 1 86 ? -9.621 -5.967 -3.113 1.00 73.19 86 LEU A N 1
ATOM 637 C CA . LEU A 1 86 ? -10.783 -6.682 -3.647 1.00 73.19 86 LEU A CA 1
ATOM 638 C C . LEU A 1 86 ? -11.129 -7.943 -2.831 1.00 73.19 86 LEU A C 1
ATOM 640 O O . LEU A 1 86 ? -12.293 -8.324 -2.732 1.00 73.19 86 LEU A O 1
ATOM 644 N N . ALA A 1 87 ? -10.115 -8.596 -2.260 1.00 68.19 87 ALA A N 1
ATOM 645 C CA . ALA A 1 87 ? -10.218 -9.765 -1.389 1.00 68.19 87 ALA A CA 1
ATOM 646 C C . ALA A 1 87 ? -10.494 -9.395 0.074 1.00 68.19 87 ALA A C 1
ATOM 648 O O . ALA A 1 87 ? -10.766 -10.288 0.873 1.00 68.19 87 ALA A O 1
ATOM 649 N N . LEU A 1 88 ? -10.449 -8.108 0.422 1.00 58.22 88 LEU A N 1
ATOM 650 C CA . LEU A 1 88 ? -11.210 -7.539 1.520 1.00 58.22 88 LEU A CA 1
ATOM 651 C C . LEU A 1 88 ? -12.647 -7.405 0.990 1.00 58.22 88 LEU A C 1
ATOM 653 O O . LEU A 1 88 ? -12.961 -6.398 0.355 1.00 58.22 88 LEU A O 1
ATOM 657 N N . PRO A 1 89 ? -13.528 -8.414 1.181 1.00 49.12 89 PRO A N 1
ATOM 658 C CA . PRO A 1 89 ? -14.943 -8.226 0.909 1.00 49.12 89 PRO A CA 1
ATOM 659 C C . PRO A 1 89 ? -15.369 -6.994 1.688 1.00 49.12 89 PRO A C 1
ATOM 661 O O . PRO A 1 89 ? -14.972 -6.841 2.846 1.00 49.12 89 PRO A O 1
ATOM 664 N N . GLU A 1 90 ? -16.091 -6.110 1.004 1.00 50.50 90 GLU A N 1
ATOM 665 C CA . GLU A 1 90 ? -16.431 -4.787 1.495 1.00 50.50 90 GLU A CA 1
ATOM 666 C C . GLU A 1 90 ? -16.632 -4.771 3.013 1.00 50.50 90 GLU A C 1
ATOM 668 O O . GLU A 1 90 ? -17.524 -5.424 3.559 1.00 50.50 90 GLU A O 1
ATOM 673 N N . THR A 1 91 ? -15.814 -3.975 3.702 1.00 54.09 91 THR A N 1
ATOM 674 C CA . THR A 1 91 ? -16.022 -3.522 5.085 1.00 54.09 91 THR A CA 1
ATOM 675 C C . THR A 1 91 ? -17.261 -2.617 5.190 1.00 54.09 91 THR A C 1
ATOM 677 O O . THR A 1 91 ? -17.250 -1.596 5.872 1.00 54.09 91 THR A O 1
ATOM 680 N N . LEU A 1 92 ? -18.334 -2.962 4.481 1.00 47.97 92 LEU A N 1
ATOM 681 C CA . LEU A 1 92 ? -19.564 -2.208 4.318 1.00 47.97 92 LEU A CA 1
ATOM 682 C C . LEU A 1 92 ? -20.720 -3.158 4.644 1.00 47.97 92 LEU A C 1
ATOM 684 O O . LEU A 1 92 ? -21.367 -3.734 3.776 1.00 47.97 92 LEU A O 1
ATOM 688 N N . GLY A 1 93 ? -20.933 -3.388 5.942 1.00 46.84 93 GLY A N 1
ATOM 689 C CA . GLY A 1 93 ? -22.063 -4.209 6.386 1.00 46.84 93 GLY A CA 1
ATOM 690 C C . GLY A 1 93 ? -22.005 -4.760 7.805 1.00 46.84 93 GLY A C 1
ATOM 691 O O . GLY A 1 93 ? -23.035 -5.204 8.305 1.00 46.84 93 GLY A O 1
ATOM 692 N N . VAL A 1 94 ? -20.859 -4.713 8.490 1.00 41.91 94 VAL A N 1
ATOM 693 C CA . VAL A 1 94 ? -20.813 -5.044 9.922 1.00 41.91 94 VAL A CA 1
ATOM 694 C C . VAL A 1 94 ? -20.864 -3.732 10.706 1.00 41.91 94 VAL A C 1
ATOM 696 O O . VAL A 1 94 ? -19.993 -2.889 10.483 1.00 41.91 94 VAL A O 1
ATOM 699 N N . PRO A 1 95 ? -21.865 -3.509 11.584 1.00 40.28 95 PRO A N 1
ATOM 700 C CA . PRO A 1 95 ? -21.867 -2.341 12.455 1.00 40.28 95 PRO A CA 1
ATOM 701 C C . PRO A 1 95 ? -20.550 -2.333 13.226 1.00 40.28 95 PRO A C 1
ATOM 703 O O . PRO A 1 95 ? -20.215 -3.310 13.899 1.00 40.28 95 PRO A O 1
ATOM 706 N N . LEU A 1 96 ? -19.785 -1.251 13.078 1.00 44.19 96 LEU A N 1
ATOM 707 C CA . LEU A 1 96 ? -18.579 -1.054 13.861 1.00 44.19 96 LEU A CA 1
ATOM 708 C C . LEU A 1 96 ? -18.963 -1.179 15.343 1.00 44.19 96 LEU A C 1
ATOM 710 O O . LEU A 1 96 ? -19.895 -0.492 15.774 1.00 44.19 96 LEU A O 1
ATOM 714 N N . PRO A 1 97 ? -18.293 -2.045 16.125 1.00 40.16 97 PRO A N 1
ATOM 715 C CA . PRO A 1 97 ? -18.441 -2.052 17.572 1.00 40.16 97 PRO A CA 1
ATOM 716 C C . PRO A 1 97 ? -18.221 -0.620 18.064 1.00 40.16 97 PRO A C 1
ATOM 718 O O . PRO A 1 97 ? -17.160 -0.037 17.846 1.00 40.16 97 PRO A O 1
ATOM 721 N N . ASN A 1 98 ? -19.252 -0.027 18.663 1.00 44.66 98 ASN A N 1
ATOM 722 C CA . ASN A 1 98 ? -19.328 1.407 18.950 1.00 44.66 98 ASN A CA 1
ATOM 723 C C . ASN A 1 98 ? -18.329 1.900 20.021 1.00 44.66 98 ASN A C 1
ATOM 725 O O . ASN A 1 98 ? -18.363 3.073 20.383 1.00 44.66 98 ASN A O 1
ATOM 729 N N . THR A 1 99 ? -17.422 1.061 20.531 1.00 50.91 99 THR A N 1
ATOM 730 C CA . THR A 1 99 ? -16.540 1.404 21.656 1.00 50.91 99 THR A CA 1
ATOM 731 C C . THR A 1 99 ? -15.257 0.566 21.680 1.00 50.91 99 THR A C 1
ATOM 733 O O . THR A 1 99 ? -15.287 -0.659 21.597 1.00 50.91 99 THR A O 1
ATOM 736 N N . LEU A 1 100 ? -14.116 1.237 21.885 1.00 48.56 100 LEU A N 1
ATOM 737 C CA . LEU A 1 100 ? -12.781 0.646 22.095 1.00 48.56 100 LEU A CA 1
ATOM 738 C C . LEU A 1 100 ? -12.718 -0.329 23.292 1.00 48.56 100 LEU A C 1
ATOM 740 O O . LEU A 1 100 ? -11.809 -1.150 23.379 1.00 48.56 100 LEU A O 1
ATOM 744 N N . GLU A 1 101 ? -13.697 -0.241 24.190 1.00 49.81 101 GLU A N 1
ATOM 745 C CA . GLU A 1 101 ? -13.844 -1.058 25.395 1.00 49.81 101 GLU A CA 1
ATOM 746 C C . GLU A 1 101 ? -14.063 -2.551 25.075 1.00 49.81 101 GLU A C 1
ATOM 748 O O . GLU A 1 101 ? -13.558 -3.417 25.788 1.00 49.81 101 GLU A O 1
ATOM 753 N N . ASP A 1 102 ? -14.693 -2.877 23.937 1.00 49.50 102 ASP A N 1
ATOM 754 C CA . ASP A 1 102 ? -14.832 -4.265 23.466 1.00 49.50 102 ASP A CA 1
ATOM 755 C C . ASP A 1 102 ? -13.547 -4.798 22.815 1.00 49.50 102 ASP A C 1
ATOM 757 O O . ASP A 1 102 ? -13.221 -5.977 22.947 1.00 49.50 102 ASP A O 1
ATOM 761 N N . ALA A 1 103 ? -12.763 -3.938 22.157 1.00 52.78 103 ALA A N 1
ATOM 762 C CA . ALA A 1 103 ? -11.479 -4.329 21.575 1.00 52.78 103 ALA A CA 1
ATOM 763 C C . ALA A 1 103 ? -10.420 -4.596 22.660 1.00 52.78 103 ALA A C 1
ATOM 765 O O . ALA A 1 103 ? -9.619 -5.529 22.538 1.00 52.78 103 ALA A O 1
ATOM 766 N N . GLU A 1 104 ? -10.436 -3.820 23.748 1.00 53.84 104 GLU A N 1
ATOM 767 C CA . GLU A 1 104 ? -9.552 -4.033 24.895 1.00 53.84 104 GLU A CA 1
ATOM 768 C C . GLU A 1 104 ? -9.956 -5.277 25.702 1.00 53.84 104 GLU A C 1
ATOM 770 O O . GLU A 1 104 ? -9.089 -6.073 26.084 1.00 53.84 104 GLU A O 1
ATOM 775 N N . ASN A 1 105 ? -11.263 -5.525 25.864 1.00 51.19 105 ASN A N 1
ATOM 776 C CA . ASN A 1 105 ? -11.759 -6.770 26.448 1.00 51.19 105 ASN A CA 1
ATOM 777 C C . ASN A 1 105 ? -11.430 -7.988 25.578 1.00 51.19 105 ASN A C 1
ATOM 779 O O . ASN A 1 105 ? -10.988 -8.997 26.116 1.00 51.19 105 ASN A O 1
ATOM 783 N N . LEU A 1 106 ? -11.533 -7.906 24.249 1.00 52.66 106 LEU A N 1
ATOM 784 C CA . LEU A 1 106 ? -11.137 -8.998 23.353 1.00 52.66 106 LEU A CA 1
ATOM 785 C C . LEU A 1 106 ? -9.633 -9.283 23.402 1.00 52.66 106 LEU A C 1
ATOM 787 O O . LEU A 1 106 ? -9.245 -10.450 23.364 1.00 52.66 106 LEU A O 1
ATOM 791 N N . LYS A 1 107 ? -8.780 -8.257 23.531 1.00 54.59 107 LYS A N 1
ATOM 792 C CA . LYS A 1 107 ? -7.330 -8.453 23.687 1.00 54.59 107 LYS A CA 1
ATOM 793 C C . LYS A 1 107 ? -6.995 -9.101 25.036 1.00 54.59 107 LYS A C 1
ATOM 795 O O . LYS A 1 107 ? -6.249 -10.075 25.066 1.00 54.59 107 LYS A O 1
ATOM 800 N N . ARG A 1 108 ? -7.612 -8.638 26.132 1.00 55.69 108 ARG A N 1
ATOM 801 C CA . ARG A 1 108 ? -7.462 -9.246 27.471 1.00 55.69 108 ARG A CA 1
ATOM 802 C C . ARG A 1 108 ? -8.022 -10.664 27.554 1.00 55.69 108 ARG A C 1
ATOM 804 O O . ARG A 1 108 ? -7.419 -11.506 28.211 1.00 55.69 108 ARG A O 1
ATOM 811 N N . VAL A 1 109 ? -9.165 -10.929 26.921 1.00 56.84 109 VAL A N 1
ATOM 812 C CA . VAL A 1 109 ? -9.768 -12.266 26.849 1.00 56.84 109 VAL A CA 1
ATOM 813 C C . VAL A 1 109 ? -8.902 -13.182 25.991 1.00 56.84 109 VAL A C 1
ATOM 815 O O . VAL A 1 109 ? -8.680 -14.315 26.397 1.00 56.84 109 VAL A O 1
ATOM 818 N N . ARG A 1 110 ? -8.350 -12.712 24.863 1.00 57.31 110 ARG A N 1
ATOM 819 C CA . ARG A 1 110 ? -7.427 -13.500 24.029 1.00 57.31 110 ARG A CA 1
ATOM 820 C C . ARG A 1 110 ? -6.155 -13.873 24.792 1.00 57.31 110 ARG A C 1
ATOM 822 O O . ARG A 1 110 ? -5.823 -15.051 24.796 1.00 57.31 110 ARG A O 1
ATOM 829 N N . ASP A 1 111 ? -5.502 -12.920 25.460 1.00 58.28 111 ASP A N 1
ATOM 830 C CA . ASP A 1 111 ? -4.293 -13.199 26.254 1.00 58.28 111 ASP A CA 1
ATOM 831 C C . ASP A 1 111 ? -4.591 -14.158 27.410 1.00 58.28 111 ASP A C 1
ATOM 833 O O . ASP A 1 111 ? -3.916 -15.176 27.549 1.00 58.28 111 ASP A O 1
ATOM 837 N N . LYS A 1 112 ? -5.666 -13.912 28.177 1.00 60.84 112 LYS A N 1
ATOM 838 C CA . LYS A 1 112 ? -6.074 -14.830 29.252 1.00 60.84 112 LYS A CA 1
ATOM 839 C C . LYS A 1 112 ? -6.401 -16.224 28.731 1.00 60.84 112 LYS A C 1
ATOM 841 O O . LYS A 1 112 ? -6.072 -17.197 29.396 1.00 60.84 112 LYS A O 1
ATOM 846 N N . ASN A 1 113 ? -7.067 -16.345 27.582 1.00 56.28 113 ASN A N 1
ATOM 847 C CA . ASN A 1 113 ? -7.471 -17.647 27.060 1.00 56.28 113 ASN A CA 1
ATOM 848 C C . ASN A 1 113 ? -6.282 -18.411 26.461 1.00 56.28 113 ASN A C 1
ATOM 850 O O . ASN A 1 113 ? -6.228 -19.627 26.616 1.00 56.28 113 ASN A O 1
ATOM 854 N N . SER A 1 114 ? -5.313 -17.721 25.847 1.00 60.44 114 SER A N 1
ATOM 855 C CA . SER A 1 114 ? -4.046 -18.325 25.411 1.00 60.44 114 SER A CA 1
ATOM 856 C C . SER A 1 114 ? -3.248 -18.850 26.604 1.00 60.44 114 SER A C 1
ATOM 858 O O . SER A 1 114 ? -2.872 -20.018 26.605 1.00 60.44 114 SER A O 1
ATOM 860 N N . GLU A 1 115 ? -3.096 -18.046 27.660 1.00 67.31 115 GLU A N 1
ATOM 861 C CA . GLU A 1 115 ? -2.371 -18.439 28.876 1.00 67.31 115 GLU A CA 1
ATOM 862 C C . GLU A 1 115 ? -3.074 -19.594 29.615 1.00 67.31 115 GLU A C 1
ATOM 864 O O . GLU A 1 115 ? -2.436 -20.548 30.061 1.00 67.31 115 GLU A O 1
ATOM 869 N N . ASN A 1 116 ? -4.409 -19.568 29.698 1.00 66.12 116 ASN A N 1
ATOM 870 C CA . ASN A 1 116 ? -5.180 -20.638 30.332 1.00 66.12 116 ASN A CA 1
ATOM 871 C C . ASN A 1 116 ? -5.169 -21.932 29.494 1.00 66.12 116 ASN A C 1
ATOM 873 O O . ASN A 1 116 ? -5.146 -23.023 30.057 1.00 66.12 116 ASN A O 1
ATOM 877 N N . THR A 1 117 ? -5.134 -21.825 28.161 1.00 66.38 117 THR A N 1
ATOM 878 C CA . THR A 1 117 ? -5.003 -22.981 27.256 1.00 66.38 117 THR A CA 1
ATOM 879 C C . THR A 1 117 ? -3.613 -23.605 27.362 1.00 66.38 117 THR A C 1
ATOM 881 O O . THR A 1 117 ? -3.516 -24.825 27.459 1.00 66.38 117 THR A O 1
ATOM 884 N N . GLU A 1 118 ? -2.546 -22.801 27.424 1.00 68.50 118 GLU A N 1
ATOM 885 C CA . GLU A 1 118 ? -1.177 -23.294 27.646 1.00 68.50 118 GLU A CA 1
ATOM 886 C C . GLU A 1 118 ? -1.058 -24.048 28.977 1.00 68.50 118 GLU A C 1
ATOM 888 O O . GLU A 1 118 ? -0.486 -25.137 29.020 1.00 68.50 118 GLU A O 1
ATOM 893 N N . ARG A 1 119 ? -1.684 -23.533 30.044 1.00 70.12 119 ARG A N 1
ATOM 894 C CA . ARG A 1 119 ? -1.718 -24.198 31.357 1.00 70.12 119 ARG A CA 1
ATOM 895 C C . ARG A 1 119 ? -2.472 -25.529 31.333 1.00 70.12 119 ARG A C 1
ATOM 897 O O . ARG A 1 119 ? -1.964 -26.519 31.853 1.00 70.12 119 ARG A O 1
ATOM 904 N N . ILE A 1 120 ? -3.643 -25.580 30.694 1.00 74.94 120 ILE A N 1
ATOM 905 C CA . ILE A 1 120 ? -4.429 -26.819 30.557 1.00 74.94 120 ILE A CA 1
ATOM 906 C C . ILE A 1 120 ? -3.668 -27.859 29.725 1.00 74.94 120 ILE A C 1
ATOM 908 O O 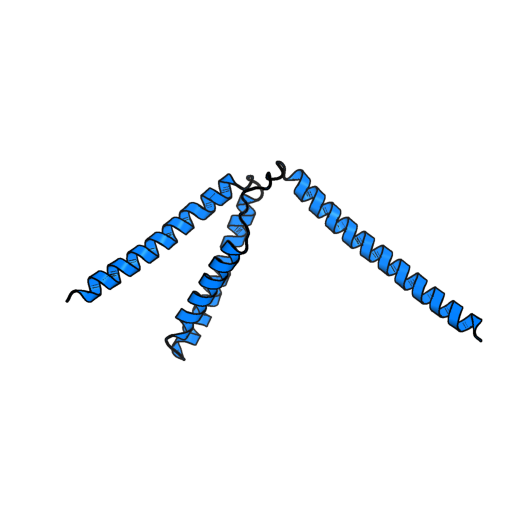. ILE A 1 120 ? -3.673 -29.037 30.072 1.00 74.94 120 ILE A O 1
ATOM 912 N N . LEU A 1 121 ? -2.981 -27.436 28.661 1.00 73.88 121 LEU A N 1
ATOM 913 C CA . LEU A 1 121 ? -2.153 -28.323 27.842 1.00 73.88 121 LEU A CA 1
ATOM 914 C C . LEU A 1 121 ? -0.933 -28.840 28.613 1.00 73.88 121 LEU A C 1
ATOM 916 O O . LEU A 1 121 ? -0.591 -30.011 28.470 1.00 73.88 121 LEU A O 1
ATOM 920 N N . SER A 1 122 ? -0.306 -28.015 29.459 1.00 67.44 122 SER A N 1
ATOM 921 C CA . SER A 1 122 ? 0.781 -28.474 30.333 1.00 67.44 122 SER A CA 1
ATOM 922 C C . SER A 1 122 ? 0.303 -29.463 31.403 1.00 67.44 122 SER A C 1
ATOM 924 O O . SER A 1 122 ? 0.992 -30.448 31.666 1.00 67.44 122 SER A O 1
ATOM 926 N N . ASP A 1 123 ? -0.900 -29.270 31.953 1.00 73.50 123 ASP A N 1
ATOM 927 C CA . ASP A 1 123 ? -1.505 -30.215 32.899 1.00 73.50 123 ASP A CA 1
ATOM 928 C C . ASP A 1 123 ? -1.929 -31.527 32.210 1.00 73.50 123 ASP A C 1
ATOM 930 O O . ASP A 1 123 ? -1.744 -32.606 32.778 1.00 73.50 123 ASP A O 1
ATOM 934 N N . GLU A 1 124 ? -2.441 -31.471 30.975 1.00 74.12 124 GLU A N 1
ATOM 935 C CA . GLU A 1 124 ? -2.771 -32.660 30.172 1.00 74.12 124 GLU A CA 1
ATOM 936 C C . GLU A 1 124 ? -1.521 -33.427 29.727 1.00 74.12 124 GLU A C 1
ATOM 938 O O . GLU A 1 124 ? -1.508 -34.656 29.790 1.00 74.12 124 GLU A O 1
ATOM 943 N N . LEU A 1 125 ? -0.434 -32.743 29.356 1.00 72.06 125 LEU A N 1
ATOM 944 C CA . LEU A 1 125 ? 0.844 -33.399 29.057 1.00 72.06 125 LEU A CA 1
ATOM 945 C C . LEU A 1 125 ? 1.394 -34.123 30.289 1.00 72.06 125 LEU A C 1
ATOM 947 O O . LEU A 1 125 ? 1.754 -35.296 30.192 1.00 72.06 125 LEU A O 1
ATOM 951 N N . GLN A 1 126 ? 1.341 -33.487 31.462 1.00 72.62 126 GLN A N 1
ATOM 952 C CA . GLN A 1 126 ? 1.766 -34.111 32.715 1.00 72.62 126 GLN A CA 1
ATOM 953 C C . GLN A 1 126 ? 0.885 -35.319 33.078 1.00 72.62 126 GLN A C 1
ATOM 955 O O . GLN A 1 126 ? 1.381 -36.356 33.520 1.00 72.62 126 GLN A O 1
ATOM 960 N N . LYS A 1 127 ? -0.431 -35.231 32.856 1.00 67.81 127 LYS A N 1
ATOM 961 C CA . LYS A 1 127 ? -1.372 -36.331 33.116 1.00 67.81 127 LYS A CA 1
ATOM 962 C C . LYS A 1 127 ? -1.214 -37.483 32.122 1.00 67.81 127 LYS A C 1
ATOM 964 O O . LYS A 1 127 ? -1.366 -38.646 32.504 1.00 67.81 127 LYS A O 1
ATOM 969 N N . THR A 1 128 ? -0.870 -37.168 30.876 1.00 67.38 128 THR A N 1
ATOM 970 C CA . THR A 1 128 ? -0.576 -38.147 29.826 1.00 67.38 128 THR A CA 1
ATOM 971 C C . THR A 1 128 ? 0.725 -38.882 30.129 1.00 67.38 128 THR A C 1
ATOM 973 O O . THR A 1 128 ? 0.736 -40.109 30.073 1.00 67.38 128 THR A O 1
ATOM 976 N N . GLU A 1 129 ? 1.782 -38.178 30.547 1.00 71.75 129 GLU A N 1
ATOM 977 C CA . GLU A 1 129 ? 3.037 -38.804 30.988 1.00 71.75 129 GLU A CA 1
ATOM 978 C C . GLU A 1 129 ? 2.823 -39.717 32.201 1.00 71.75 129 GLU A C 1
ATOM 980 O O . GLU A 1 129 ? 3.275 -40.863 32.201 1.00 71.75 129 GLU A O 1
ATOM 985 N N . ILE A 1 130 ? 2.067 -39.264 33.208 1.00 64.50 130 ILE A N 1
ATOM 986 C CA . ILE A 1 130 ? 1.743 -40.083 34.385 1.00 64.50 130 ILE A CA 1
ATOM 987 C C . ILE A 1 130 ? 0.940 -41.326 33.973 1.00 64.50 130 ILE A C 1
ATOM 989 O O . ILE A 1 130 ? 1.263 -42.433 34.402 1.00 64.50 130 ILE A O 1
ATOM 993 N N . THR A 1 131 ? -0.060 -41.180 33.102 1.00 65.88 131 THR A N 1
ATOM 994 C CA . THR A 1 131 ? -0.870 -42.311 32.612 1.00 65.88 131 THR A CA 1
ATOM 995 C C . THR A 1 131 ? -0.024 -43.306 31.817 1.00 65.88 131 THR A C 1
ATOM 997 O O . THR A 1 131 ? -0.167 -44.513 32.006 1.00 65.88 131 THR A O 1
ATOM 1000 N N . GLN A 1 132 ? 0.917 -42.826 31.000 1.00 70.56 132 GLN A N 1
ATOM 1001 C CA . GLN A 1 132 ? 1.837 -43.690 30.260 1.00 70.56 132 GLN A CA 1
ATOM 1002 C C . GLN A 1 132 ? 2.768 -44.490 31.184 1.00 70.56 132 GLN A C 1
ATOM 1004 O O . GLN A 1 132 ? 3.073 -45.651 30.908 1.00 70.56 132 GLN A O 1
ATOM 1009 N N . ILE A 1 133 ? 3.212 -43.885 32.290 1.00 71.31 133 ILE A N 1
ATOM 1010 C CA . ILE A 1 133 ? 4.032 -44.558 33.305 1.00 71.31 133 ILE A CA 1
ATOM 1011 C C . ILE A 1 133 ? 3.222 -45.647 34.018 1.00 71.31 133 ILE A C 1
ATOM 1013 O O . ILE A 1 133 ? 3.728 -46.755 34.198 1.00 71.31 133 ILE A O 1
ATOM 1017 N N . TYR A 1 134 ? 1.967 -45.371 34.382 1.00 60.16 134 TYR A N 1
ATOM 1018 C CA . TYR A 1 134 ? 1.094 -46.366 35.016 1.00 60.16 134 TYR A CA 1
ATOM 1019 C C . TYR A 1 134 ? 0.777 -47.547 34.092 1.00 60.16 134 TYR A C 1
ATOM 1021 O O . TYR A 1 134 ? 0.819 -48.692 34.544 1.00 60.16 134 TYR A O 1
ATOM 1029 N N . ASP A 1 135 ? 0.520 -47.296 32.808 1.00 69.56 135 ASP A N 1
ATOM 1030 C CA . ASP A 1 135 ? 0.262 -48.356 31.825 1.00 69.56 135 ASP A CA 1
ATOM 1031 C C . ASP A 1 135 ? 1.506 -49.245 31.633 1.00 69.56 135 ASP A C 1
ATOM 1033 O O . ASP A 1 135 ? 1.425 -50.471 31.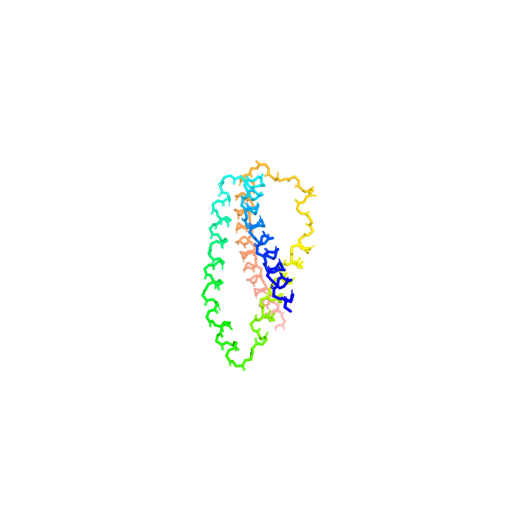627 1.00 69.56 135 ASP A O 1
ATOM 1037 N N . ARG A 1 136 ? 2.704 -48.647 31.627 1.00 71.00 136 ARG A N 1
ATOM 1038 C CA . ARG A 1 136 ? 3.972 -49.387 31.541 1.00 71.00 136 ARG A CA 1
ATOM 1039 C C . ARG A 1 136 ? 4.290 -50.226 32.786 1.00 71.00 136 ARG A C 1
ATOM 1041 O O . ARG A 1 136 ? 4.921 -51.268 32.647 1.00 71.00 136 ARG A O 1
ATOM 1048 N N . ILE A 1 137 ? 3.890 -49.781 33.981 1.00 69.19 137 ILE A N 1
ATOM 1049 C CA . ILE A 1 137 ? 4.078 -50.528 35.241 1.00 69.19 137 ILE A CA 1
ATOM 1050 C C . ILE A 1 137 ? 3.037 -51.647 35.391 1.00 69.19 137 ILE A C 1
ATOM 1052 O O . ILE A 1 137 ? 3.362 -52.696 35.928 1.00 69.19 137 ILE A O 1
ATOM 1056 N N . THR A 1 138 ? 1.805 -51.445 34.918 1.00 69.88 138 THR A N 1
ATOM 1057 C CA . THR A 1 138 ? 0.700 -52.416 35.068 1.00 69.88 138 THR A CA 1
ATOM 1058 C C . THR A 1 138 ? 0.845 -53.641 34.154 1.00 69.88 138 THR A C 1
ATOM 1060 O O . THR A 1 138 ? 0.287 -54.695 34.446 1.00 69.88 138 THR A O 1
ATOM 1063 N N . VAL A 1 139 ? 1.584 -53.520 33.046 1.00 61.25 139 VAL A N 1
ATOM 1064 C CA . VAL A 1 139 ? 1.796 -54.592 32.047 1.00 61.25 139 VAL A CA 1
ATOM 1065 C C . VAL A 1 139 ? 3.113 -55.371 32.288 1.00 61.25 139 VAL A C 1
ATOM 1067 O O . VAL A 1 139 ? 3.485 -56.231 31.488 1.00 61.25 139 VAL A O 1
ATOM 1070 N N . LEU A 1 140 ? 3.812 -55.093 33.396 1.00 52.94 140 LEU A N 1
ATOM 1071 C CA . LEU A 1 140 ? 4.987 -55.821 33.908 1.00 52.94 140 LEU A CA 1
ATOM 1072 C C . LEU A 1 140 ? 4.599 -56.686 35.113 1.00 52.94 140 LEU A C 1
ATOM 1074 O O . LEU A 1 140 ? 5.115 -57.824 35.188 1.00 52.94 140 LEU A O 1
#

InterPro domains:
  IPR036259 MFS transporter superfamily [G3DSA:1.20.1250.20] (3-101)
  IPR036259 MFS transporter superfamily [SSF103473] (9-97)